Protein AF-A0A7V8NN15-F1 (afdb_monomer)

InterPro domains:
  IPR004106 Peptidase S9, N-terminal domain superfamily [SSF50993] (21-96)
  IPR023302 Peptidase S9A, N-terminal domain [PF02897] (28-95)
  IPR029058 Alpha/Beta hydrolase fold [G3DSA:3.40.50.1820] (15-112)
  IPR051167 Prolyl oligopeptidase and macrocyclase [PTHR42881] (19-96)

Foldseek 3Di:
DDDDDDDPDDPPPDPPPPPDDQDAQDAQFDADWDADPNDTDGDRRPVCVDCPDPRNVVNVVRRVVSVCVVVVPDPCNVVVVVVVVVVVPDDDDDDDDPDDPPDDDDDPPPPVPPPDDDPPDPDDDDDDDDDDPDDDD

Mean predicted aligned error: 17.01 Å

Nearest PDB structures (foldseek):
  3iun-assembly1_A  TM=9.506E-01  e=6.062E-05  Aeromonas caviae
  3ium-assembly1_A  TM=9.327E-01  e=6.062E-05  Aeromonas caviae
  3iuj-assembly1_A  TM=9.433E-01  e=1.052E-04  Aeromonas caviae
  3iul-assembly1_A  TM=9.441E-01  e=1.207E-04  Aeromonas caviae
  6jym-assembly1_A  TM=9.154E-01  e=1.293E-04  Haliotis discus hannai

Sequence (137 aa):
MRTAPLLALAALSGFVFAQTALVYPRPKRGLQVDDYHGRKIADPFRELEDPNTRATRAWIDAEVKLTEDWLARIPQRNAVRTRLTRLYDYERYPAGTLTNFSRGFPWEYTAAFSAASTTSSCVTAACKTRPCCTRQT

Structure (mmCIF, N/CA/C/O backbone):
data_AF-A0A7V8NN15-F1
#
_entry.id   AF-A0A7V8NN15-F1
#
loop_
_atom_site.group_PDB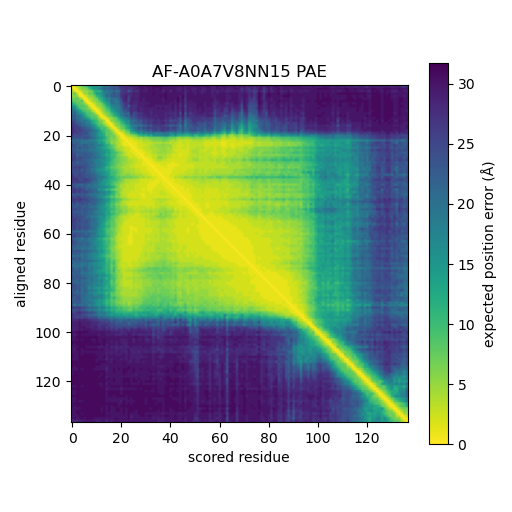
_atom_site.id
_atom_site.type_symbol
_atom_site.label_atom_id
_atom_site.label_alt_id
_atom_site.label_comp_id
_atom_site.label_asym_id
_atom_site.label_entity_id
_atom_site.label_seq_id
_atom_site.pdbx_PDB_ins_code
_atom_site.Cartn_x
_atom_site.Cartn_y
_atom_site.Cartn_z
_atom_site.occupancy
_atom_site.B_iso_or_equiv
_atom_site.auth_seq_id
_atom_site.auth_comp_id
_atom_site.auth_asym_id
_atom_site.auth_atom_id
_atom_site.pdbx_PDB_model_num
ATOM 1 N N . MET A 1 1 ? -35.997 -48.214 39.559 1.00 43.91 1 MET A N 1
ATOM 2 C CA . MET A 1 1 ? -35.564 -48.649 38.210 1.00 43.91 1 MET A CA 1
ATOM 3 C C . MET A 1 1 ? -35.476 -47.372 37.368 1.00 43.91 1 MET A C 1
ATOM 5 O O . MET A 1 1 ? -36.518 -46.794 37.120 1.00 43.91 1 MET A O 1
ATOM 9 N N . ARG A 1 2 ? -34.331 -46.657 37.324 1.00 60.78 2 ARG A N 1
ATOM 10 C CA . ARG A 1 2 ? -33.207 -46.782 36.348 1.00 60.78 2 ARG A CA 1
ATOM 11 C C . ARG A 1 2 ? -33.776 -46.832 34.914 1.00 60.78 2 ARG A C 1
ATOM 13 O O . ARG A 1 2 ? -34.435 -47.819 34.635 1.00 60.78 2 ARG A O 1
ATOM 20 N N . THR A 1 3 ? -33.684 -45.829 34.030 1.00 56.53 3 THR A N 1
ATOM 21 C CA . THR A 1 3 ? -32.508 -45.126 33.444 1.00 56.53 3 THR A CA 1
ATOM 22 C C . THR A 1 3 ? -32.987 -43.879 32.650 1.00 56.53 3 THR A C 1
ATOM 24 O O . THR A 1 3 ? -33.975 -43.984 31.937 1.00 56.53 3 THR A O 1
ATOM 27 N N . ALA A 1 4 ? -32.496 -42.659 32.908 1.00 56.78 4 ALA A N 1
ATOM 28 C CA . ALA A 1 4 ? -31.421 -41.907 32.214 1.00 56.78 4 ALA A CA 1
ATOM 29 C C . ALA A 1 4 ? -31.715 -41.420 30.756 1.00 56.78 4 ALA A C 1
ATOM 31 O O . ALA A 1 4 ? -32.024 -42.248 29.902 1.00 56.78 4 ALA A O 1
ATOM 32 N N . PRO A 1 5 ? -31.572 -40.103 30.457 1.00 65.75 5 PRO A N 1
ATOM 33 C CA . PRO A 1 5 ? -31.784 -39.493 29.138 1.00 65.75 5 PRO A CA 1
ATOM 34 C C . PRO A 1 5 ? -30.513 -39.571 28.274 1.00 65.75 5 PRO A C 1
ATOM 36 O O . PRO A 1 5 ? -29.418 -39.282 28.750 1.00 65.75 5 PRO A O 1
ATOM 39 N N . LEU A 1 6 ? -30.642 -39.931 26.996 1.00 54.62 6 LEU A N 1
ATOM 40 C CA . LEU A 1 6 ? -29.524 -39.994 26.048 1.00 54.62 6 LEU A CA 1
ATOM 41 C C . LEU A 1 6 ? -29.977 -39.525 24.667 1.00 54.62 6 LEU A C 1
ATOM 43 O O . LEU A 1 6 ? -30.747 -40.220 24.016 1.00 54.62 6 LEU A O 1
ATOM 47 N N . LEU A 1 7 ? -29.482 -38.355 24.249 1.00 57.28 7 LEU A N 1
ATOM 48 C CA . LEU A 1 7 ? -28.836 -38.086 22.950 1.00 57.28 7 LEU A CA 1
ATOM 49 C C . LEU A 1 7 ? -28.793 -36.572 22.694 1.00 57.28 7 LEU A C 1
ATOM 51 O O . LEU A 1 7 ? -29.502 -36.024 21.856 1.00 57.28 7 LEU A O 1
ATOM 55 N N . ALA A 1 8 ? -27.907 -35.892 23.424 1.00 58.09 8 ALA A N 1
ATOM 56 C CA . ALA A 1 8 ? -27.315 -34.652 22.945 1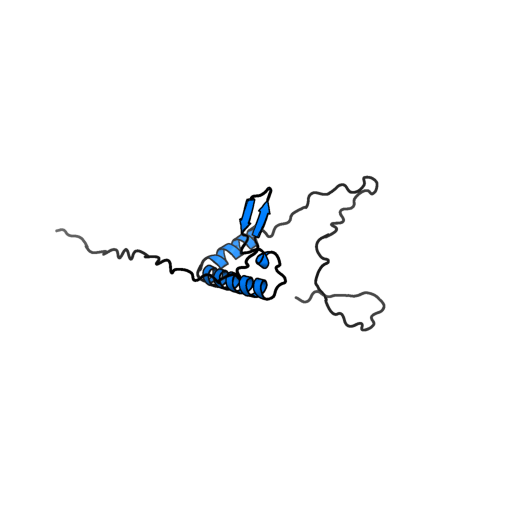.00 58.09 8 ALA A CA 1
ATOM 57 C C . ALA A 1 8 ? -26.268 -35.031 21.883 1.00 58.09 8 ALA A C 1
ATOM 59 O O . ALA A 1 8 ? -25.135 -35.377 22.219 1.00 58.09 8 ALA A O 1
ATOM 60 N N . LEU A 1 9 ? -26.662 -35.037 20.607 1.00 60.91 9 LEU A N 1
ATOM 61 C CA . LEU A 1 9 ? -25.725 -35.196 19.498 1.00 60.91 9 LEU A CA 1
ATOM 62 C C . LEU A 1 9 ? -25.125 -33.819 19.186 1.00 60.91 9 LEU A C 1
ATOM 64 O O . LEU A 1 9 ? -25.770 -32.952 18.599 1.00 60.91 9 LEU A O 1
ATOM 68 N N . ALA A 1 10 ? -23.897 -33.608 19.649 1.00 60.38 10 ALA A N 1
ATOM 69 C CA . ALA A 1 10 ? -23.101 -32.430 19.354 1.00 60.38 10 ALA A CA 1
ATOM 70 C C . ALA A 1 10 ? -22.810 -32.354 17.845 1.00 60.38 10 ALA A C 1
ATOM 72 O O . ALA A 1 10 ? -22.000 -33.116 17.320 1.00 60.38 10 ALA A O 1
ATOM 73 N N . ALA A 1 11 ? -23.444 -31.412 17.147 1.00 62.19 11 ALA A N 1
ATOM 74 C CA . ALA A 1 11 ? -23.024 -31.013 15.811 1.00 62.19 11 ALA A CA 1
ATOM 75 C C . ALA A 1 11 ? -21.786 -30.108 15.933 1.00 62.19 11 ALA A C 1
ATOM 77 O O . ALA A 1 11 ? -21.893 -28.882 15.946 1.00 62.19 11 ALA A O 1
ATOM 78 N N . LEU A 1 12 ? -20.595 -30.708 16.035 1.00 64.38 12 LEU A N 1
ATOM 79 C CA . LEU A 1 12 ? -19.354 -30.013 15.689 1.00 64.38 12 LEU A CA 1
ATOM 80 C C . LEU A 1 12 ? -19.306 -29.848 14.163 1.00 64.38 12 LEU A C 1
ATOM 82 O O . LEU A 1 12 ? -18.606 -30.576 13.463 1.00 64.38 12 LEU A O 1
ATOM 86 N N . SER A 1 13 ? -20.062 -28.882 13.639 1.00 64.94 13 SER A N 1
ATOM 87 C CA . SER A 1 13 ? -19.804 -28.336 12.307 1.00 64.94 13 SER A CA 1
ATOM 88 C C . SER A 1 13 ? -18.476 -27.590 12.360 1.00 64.94 13 SER A C 1
ATOM 90 O O . SER A 1 13 ? -18.407 -26.433 12.773 1.00 64.94 13 SER A O 1
ATOM 92 N N . GLY A 1 14 ? -17.401 -28.281 11.987 1.00 60.00 14 GLY A N 1
ATOM 93 C CA . GLY A 1 14 ? -16.102 -27.666 11.768 1.00 60.00 14 GLY A CA 1
ATOM 94 C C . GLY A 1 14 ? -16.223 -26.579 10.702 1.00 60.00 14 GLY A C 1
ATOM 95 O O . GLY A 1 14 ? -16.635 -26.847 9.575 1.00 60.00 14 GLY A O 1
ATOM 96 N N . PHE A 1 15 ? -15.866 -25.347 11.058 1.00 64.25 15 PHE A N 1
ATOM 97 C CA . PHE A 1 15 ? -15.658 -24.278 10.089 1.00 64.25 15 PHE A CA 1
ATOM 98 C C . PHE A 1 15 ? -14.456 -24.648 9.213 1.00 64.25 15 PHE A C 1
ATOM 100 O O . PHE A 1 15 ? -13.306 -24.404 9.573 1.00 64.25 15 PHE A O 1
ATOM 107 N N . VAL A 1 16 ? -14.714 -25.248 8.053 1.00 61.72 16 VAL A N 1
ATOM 108 C CA . VAL A 1 16 ? -13.716 -25.337 6.988 1.00 61.72 16 VAL A CA 1
ATOM 109 C C . VAL A 1 16 ? -13.629 -23.952 6.352 1.00 61.72 16 VAL A C 1
ATOM 111 O O . VAL A 1 16 ? -14.454 -23.581 5.520 1.00 61.72 16 VAL A O 1
ATOM 114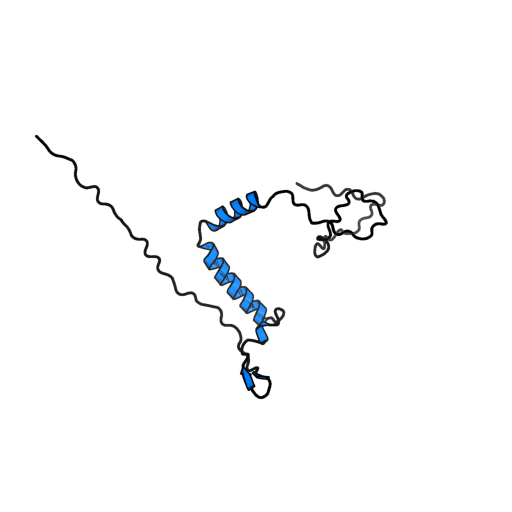 N N . PHE A 1 17 ? -12.639 -23.158 6.760 1.00 64.12 17 PHE A N 1
ATOM 115 C CA . PHE A 1 17 ? -12.277 -21.943 6.035 1.00 64.12 17 PHE A CA 1
ATOM 116 C C . PHE A 1 17 ? -11.572 -22.346 4.740 1.00 64.12 17 PHE A C 1
ATOM 118 O O . PHE A 1 17 ? -10.358 -22.538 4.707 1.00 64.12 17 PHE A O 1
ATOM 125 N N . ALA A 1 18 ? -12.336 -22.481 3.658 1.00 60.94 18 ALA A N 1
ATOM 126 C CA . ALA A 1 18 ? -11.760 -22.520 2.324 1.00 60.94 18 ALA A CA 1
ATOM 127 C C . ALA A 1 18 ? -11.102 -21.158 2.045 1.00 60.94 18 ALA A C 1
ATOM 129 O O . ALA A 1 18 ? -11.787 -20.150 1.864 1.00 60.94 18 ALA A O 1
ATOM 130 N N . GLN A 1 19 ? -9.768 -21.109 2.041 1.00 66.31 19 GLN A N 1
ATOM 131 C CA . GLN A 1 19 ? -9.043 -19.931 1.573 1.00 66.31 19 GLN A CA 1
ATOM 132 C C . GLN A 1 19 ? -9.176 -19.866 0.050 1.00 66.31 19 GLN A C 1
ATOM 134 O O . GLN A 1 19 ? -8.525 -20.605 -0.684 1.00 66.31 19 GLN A O 1
ATOM 139 N N . THR A 1 20 ? -10.063 -19.000 -0.435 1.00 72.12 20 THR A N 1
ATOM 140 C CA . THR A 1 20 ? -10.167 -18.692 -1.864 1.00 72.12 20 THR A CA 1
ATOM 141 C C . THR A 1 20 ? -8.860 -18.067 -2.344 1.00 72.12 20 THR A C 1
ATOM 143 O O . THR A 1 20 ? -8.414 -17.081 -1.754 1.00 72.12 20 THR A O 1
ATOM 146 N N . ALA A 1 21 ? -8.272 -18.605 -3.415 1.00 83.44 21 ALA A N 1
ATOM 147 C CA . ALA A 1 21 ? -7.087 -18.024 -4.038 1.00 83.44 21 ALA A CA 1
ATOM 148 C C . ALA A 1 21 ? -7.379 -16.583 -4.491 1.00 83.44 21 ALA A C 1
ATOM 150 O O . ALA A 1 21 ? -8.352 -16.334 -5.207 1.00 83.44 21 ALA A O 1
ATOM 151 N N . LEU A 1 22 ? -6.554 -15.633 -4.048 1.00 88.62 22 LEU A N 1
ATOM 152 C CA . LEU A 1 22 ? -6.672 -14.231 -4.441 1.00 88.62 22 LEU A CA 1
ATOM 153 C C . LEU A 1 22 ? -6.099 -14.035 -5.845 1.00 88.62 22 LEU A C 1
ATOM 155 O O . LEU A 1 22 ? -5.033 -14.555 -6.177 1.00 88.62 22 LEU A O 1
ATOM 159 N N . VAL A 1 23 ? -6.809 -13.264 -6.666 1.00 93.56 23 VAL A N 1
ATOM 160 C CA . VAL A 1 23 ? -6.332 -12.851 -7.988 1.00 93.56 23 VAL A CA 1
ATOM 161 C C . VAL A 1 23 ? -5.705 -11.472 -7.849 1.00 93.56 23 VAL A C 1
ATOM 163 O O . VAL A 1 23 ? -6.412 -10.485 -7.662 1.00 93.56 23 VAL A O 1
ATOM 166 N N . TYR A 1 24 ? -4.378 -11.418 -7.936 1.00 94.62 24 TYR A N 1
ATOM 167 C CA . TYR A 1 24 ? -3.633 -10.169 -7.819 1.00 94.62 24 TYR A CA 1
ATOM 168 C C . TYR A 1 24 ? -3.626 -9.380 -9.139 1.00 94.62 24 TYR A C 1
ATOM 170 O O . TYR A 1 24 ? -3.442 -9.977 -10.212 1.00 94.62 24 TYR A O 1
ATOM 178 N N . PRO A 1 25 ? -3.793 -8.047 -9.083 1.00 95.00 25 PRO A N 1
ATOM 179 C CA . PRO A 1 25 ? -3.538 -7.160 -10.209 1.00 95.00 25 PRO A CA 1
ATOM 180 C C . PRO A 1 25 ? -2.130 -7.366 -10.771 1.00 95.00 25 PRO A C 1
ATOM 182 O O . PRO A 1 25 ? -1.147 -7.472 -10.041 1.00 95.00 25 PRO A O 1
ATOM 185 N N . ARG A 1 26 ? -2.005 -7.427 -12.099 1.00 94.44 26 ARG A N 1
ATOM 186 C CA . ARG A 1 26 ? -0.697 -7.595 -12.742 1.00 94.44 26 ARG A CA 1
ATOM 187 C C . ARG A 1 26 ? -0.022 -6.229 -12.914 1.00 94.44 26 ARG A C 1
ATOM 189 O O . ARG A 1 26 ? -0.553 -5.416 -13.672 1.00 94.44 26 ARG A O 1
ATOM 196 N N . PRO A 1 27 ? 1.140 -5.975 -12.285 1.00 93.12 27 PRO A N 1
ATOM 197 C CA . PRO A 1 27 ? 1.891 -4.748 -12.521 1.00 93.12 27 PRO A CA 1
ATOM 198 C C .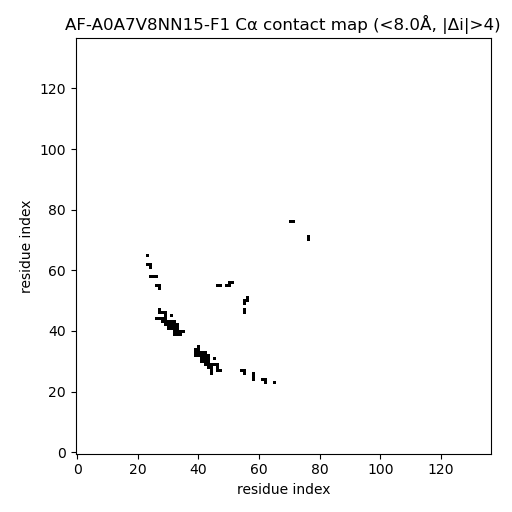 PRO A 1 27 ? 2.522 -4.741 -13.916 1.00 93.12 27 PRO A C 1
ATOM 200 O O . PRO A 1 27 ? 2.855 -5.791 -14.482 1.00 93.12 27 PRO A O 1
ATOM 203 N N . LYS A 1 28 ? 2.735 -3.539 -14.458 1.00 91.25 28 LYS A N 1
ATOM 204 C CA . LYS A 1 28 ? 3.522 -3.344 -15.680 1.00 91.25 28 LYS A CA 1
ATOM 205 C C . LYS A 1 28 ? 4.965 -3.787 -15.419 1.00 91.25 28 LYS A C 1
ATOM 207 O O . LYS A 1 28 ? 5.555 -3.399 -14.416 1.00 91.25 28 LYS A O 1
ATOM 212 N N . ARG A 1 29 ? 5.525 -4.586 -16.331 1.00 93.38 29 ARG A N 1
ATOM 213 C CA . ARG A 1 29 ? 6.934 -5.001 -16.304 1.00 93.38 29 ARG A CA 1
ATOM 214 C C . ARG A 1 29 ? 7.704 -4.307 -17.419 1.00 93.38 29 ARG A C 1
ATOM 216 O O . ARG A 1 29 ? 7.259 -4.326 -18.566 1.00 93.38 29 ARG A O 1
ATOM 223 N N . GLY A 1 30 ? 8.826 -3.693 -17.069 1.00 92.19 30 GLY A N 1
ATOM 224 C CA . GLY A 1 30 ? 9.800 -3.122 -17.992 1.00 92.19 30 GLY A CA 1
ATOM 225 C C . GLY A 1 30 ? 10.952 -4.082 -18.291 1.00 92.19 30 GLY A C 1
ATOM 226 O O . GLY A 1 30 ? 10.992 -5.213 -17.805 1.00 92.19 30 GLY A O 1
ATOM 227 N N . LEU A 1 31 ? 11.898 -3.602 -19.097 1.00 94.81 31 LEU A N 1
ATOM 228 C CA . LEU A 1 31 ? 13.120 -4.319 -19.478 1.00 94.81 31 LEU A CA 1
ATOM 229 C C . LEU A 1 31 ? 14.382 -3.669 -18.886 1.00 94.81 31 LEU A C 1
ATOM 231 O O . LEU A 1 31 ? 15.476 -3.916 -19.383 1.00 94.81 31 LEU A O 1
ATOM 235 N N . GLN A 1 32 ? 14.237 -2.809 -17.871 1.00 95.00 32 GLN A N 1
ATOM 236 C CA . GLN A 1 32 ? 15.362 -2.092 -17.276 1.00 95.00 32 GLN A CA 1
ATOM 237 C C . GLN A 1 32 ? 16.372 -3.086 -16.688 1.00 95.00 32 GLN A C 1
ATOM 239 O O . GLN A 1 32 ? 16.011 -3.997 -15.938 1.00 95.00 32 GLN A O 1
ATOM 244 N N . VAL A 1 33 ? 17.643 -2.904 -17.041 1.00 96.88 33 VAL A N 1
ATOM 245 C CA . VAL A 1 33 ? 18.766 -3.676 -16.509 1.00 96.88 33 VAL A CA 1
ATOM 246 C C . VAL A 1 33 ? 19.883 -2.705 -16.173 1.00 96.88 33 VAL A C 1
ATOM 248 O O . VAL A 1 33 ? 20.393 -2.016 -17.056 1.00 96.88 33 VAL A O 1
ATOM 251 N N . ASP A 1 34 ? 20.284 -2.700 -14.911 1.00 96.19 34 ASP A N 1
ATOM 252 C CA . ASP A 1 34 ? 21.366 -1.867 -14.406 1.00 96.19 34 ASP A CA 1
ATOM 253 C C . ASP A 1 34 ? 22.671 -2.670 -14.346 1.00 96.19 34 ASP A C 1
ATOM 255 O O . ASP A 1 34 ? 22.664 -3.898 -14.225 1.00 96.19 34 ASP A O 1
ATOM 259 N N . ASP A 1 35 ? 23.808 -1.987 -14.458 1.00 97.25 35 ASP A N 1
ATOM 260 C CA . ASP A 1 35 ? 25.137 -2.594 -14.367 1.00 97.25 35 ASP A CA 1
ATOM 261 C C . ASP A 1 35 ? 25.864 -2.071 -13.130 1.00 97.25 35 ASP A C 1
ATOM 263 O O . ASP A 1 35 ? 26.229 -0.897 -13.054 1.00 97.25 35 ASP A O 1
ATOM 267 N N . TYR A 1 36 ? 26.074 -2.954 -12.160 1.00 96.94 36 TYR A N 1
ATOM 268 C CA . TYR A 1 36 ? 26.790 -2.648 -10.933 1.00 96.94 36 TYR A CA 1
ATOM 269 C C . TYR A 1 36 ? 28.122 -3.387 -10.926 1.00 96.94 36 TYR A C 1
ATOM 271 O O . TYR A 1 36 ? 28.171 -4.597 -10.719 1.00 96.94 36 TYR A O 1
ATOM 279 N N . HIS A 1 37 ? 29.218 -2.656 -11.143 1.00 96.44 37 HIS A N 1
ATOM 280 C CA . HIS A 1 37 ? 30.582 -3.202 -11.117 1.00 96.44 37 HIS A CA 1
ATOM 281 C C . HIS A 1 37 ? 30.786 -4.413 -12.054 1.00 96.44 37 HIS A C 1
ATOM 283 O O . HIS A 1 37 ? 31.468 -5.374 -11.700 1.00 96.44 37 HIS A O 1
ATOM 289 N N . GLY A 1 38 ? 30.179 -4.387 -13.245 1.00 95.31 38 GLY A N 1
ATOM 290 C CA . GLY A 1 38 ? 30.235 -5.479 -14.221 1.00 95.31 38 GLY A CA 1
ATOM 291 C C . GLY A 1 38 ? 29.155 -6.549 -14.022 1.00 95.31 38 GLY A C 1
ATOM 292 O O . GLY A 1 38 ? 29.116 -7.530 -14.768 1.00 95.31 38 GLY A O 1
ATOM 293 N N . ARG A 1 39 ? 28.268 -6.395 -13.030 1.00 96.19 39 ARG A N 1
ATOM 294 C CA . ARG A 1 39 ? 27.123 -7.277 -12.779 1.00 96.19 39 ARG A CA 1
ATOM 295 C C . ARG A 1 39 ? 25.848 -6.650 -13.343 1.00 96.19 39 ARG A C 1
ATOM 297 O O . ARG A 1 39 ? 25.343 -5.675 -12.796 1.00 96.19 39 ARG A O 1
ATOM 304 N N . LYS A 1 40 ? 25.268 -7.279 -14.369 1.00 97.38 40 LYS A N 1
ATOM 305 C CA . LYS A 1 40 ? 23.924 -6.943 -14.868 1.00 97.38 40 LYS A CA 1
ATOM 306 C C . LYS A 1 40 ? 22.847 -7.405 -13.872 1.00 97.38 40 LYS A C 1
ATOM 308 O O . LYS A 1 40 ? 22.785 -8.594 -13.555 1.00 97.38 40 LYS A O 1
ATOM 313 N N . ILE A 1 41 ? 21.995 -6.493 -13.406 1.00 96.56 41 ILE A N 1
ATOM 314 C CA . ILE A 1 41 ? 20.847 -6.754 -12.524 1.00 96.56 41 ILE A CA 1
ATOM 315 C C . ILE A 1 41 ? 19.585 -6.230 -13.208 1.00 96.56 41 ILE A C 1
ATOM 317 O O . ILE A 1 41 ? 19.483 -5.044 -13.502 1.00 96.56 41 ILE A O 1
ATOM 321 N N . ALA A 1 42 ? 18.628 -7.117 -13.482 1.00 96.88 42 ALA A N 1
ATOM 322 C CA . ALA A 1 42 ? 17.346 -6.722 -14.053 1.00 96.88 42 ALA A CA 1
ATOM 323 C C . ALA A 1 42 ? 16.427 -6.152 -12.969 1.00 96.88 42 ALA A C 1
ATOM 325 O O . ALA A 1 42 ? 16.234 -6.788 -11.932 1.00 96.88 42 ALA A O 1
ATOM 326 N N . ASP A 1 43 ? 15.808 -5.013 -13.259 1.00 96.25 43 ASP A N 1
ATOM 327 C CA . ASP A 1 43 ? 14.768 -4.397 -12.440 1.00 96.25 43 ASP A CA 1
ATOM 328 C C . ASP A 1 43 ? 13.473 -4.240 -13.258 1.00 96.25 43 ASP A C 1
ATOM 330 O O . ASP A 1 43 ? 13.189 -3.182 -13.829 1.00 96.25 43 ASP A O 1
ATOM 334 N N . PRO A 1 44 ? 12.647 -5.300 -13.344 1.00 96.25 44 PRO A N 1
ATOM 335 C CA . PRO A 1 44 ? 11.426 -5.269 -14.139 1.00 96.25 44 PRO A CA 1
ATOM 336 C C . PRO A 1 44 ? 10.372 -4.285 -13.621 1.00 96.25 44 PRO A C 1
ATOM 338 O O . PRO A 1 44 ? 9.419 -4.008 -14.347 1.00 96.25 44 PRO A O 1
ATOM 341 N N . PHE A 1 45 ? 10.489 -3.795 -12.384 1.00 96.06 45 PHE A N 1
ATOM 342 C CA . PHE A 1 45 ? 9.462 -2.985 -11.726 1.00 96.06 45 PHE A CA 1
ATOM 343 C C . PHE A 1 45 ? 9.883 -1.535 -11.486 1.00 96.06 45 PHE A C 1
ATOM 345 O O . PHE A 1 45 ? 9.140 -0.814 -10.826 1.00 96.06 45 PHE A O 1
ATOM 352 N N . ARG A 1 46 ? 10.982 -1.078 -12.101 1.00 95.25 46 ARG A N 1
ATOM 353 C CA . ARG A 1 46 ? 11.437 0.324 -12.082 1.00 95.25 46 ARG A CA 1
ATOM 354 C C . ARG A 1 46 ? 10.317 1.342 -12.324 1.00 95.25 46 ARG A C 1
ATOM 356 O O . ARG A 1 46 ? 10.263 2.392 -11.701 1.00 95.25 46 ARG A O 1
ATOM 363 N N . GLU A 1 47 ? 9.381 1.015 -13.209 1.00 92.00 47 GLU A N 1
ATOM 364 C CA . GLU A 1 47 ? 8.232 1.866 -13.551 1.00 92.00 47 GLU A CA 1
ATOM 365 C C . GLU A 1 47 ? 7.291 2.146 -12.359 1.00 92.00 47 GLU A C 1
ATOM 367 O O . GLU A 1 47 ? 6.567 3.140 -12.373 1.00 92.00 47 GLU A O 1
ATOM 372 N N . LEU A 1 48 ? 7.276 1.283 -11.334 1.00 94.44 48 LEU A N 1
ATOM 373 C CA . LEU A 1 48 ? 6.469 1.468 -10.123 1.00 94.44 48 LEU A CA 1
ATOM 374 C C . LEU A 1 48 ? 7.088 2.4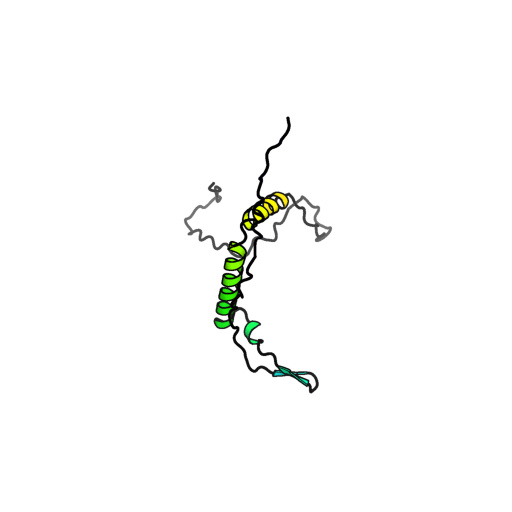73 -9.138 1.00 94.44 48 LEU A C 1
ATOM 376 O O . LEU A 1 48 ? 6.421 2.848 -8.177 1.00 94.44 48 LEU A O 1
ATOM 380 N N . GLU A 1 49 ? 8.322 2.932 -9.372 1.00 94.19 49 GLU A N 1
ATOM 381 C CA . GLU A 1 49 ? 8.975 3.947 -8.534 1.00 94.19 49 GLU A CA 1
ATOM 382 C C . GLU A 1 49 ? 8.370 5.346 -8.715 1.00 94.19 49 GLU A C 1
ATOM 384 O O . GLU A 1 49 ? 8.428 6.153 -7.789 1.00 94.19 49 GLU A O 1
ATOM 389 N N . ASP A 1 50 ? 7.754 5.635 -9.870 1.00 93.81 50 ASP A N 1
ATOM 390 C CA . ASP A 1 50 ? 7.012 6.881 -10.081 1.00 93.81 50 ASP A CA 1
ATOM 391 C C . ASP A 1 50 ? 5.505 6.682 -9.813 1.00 93.81 50 ASP A C 1
ATOM 393 O O . ASP A 1 50 ? 4.780 6.133 -10.659 1.00 93.81 50 ASP A O 1
ATOM 397 N N . PRO A 1 51 ? 4.983 7.175 -8.671 1.00 92.19 51 PRO A N 1
ATOM 398 C CA . PRO A 1 51 ? 3.567 7.064 -8.338 1.00 92.19 51 PRO A CA 1
ATOM 399 C C . PRO A 1 51 ? 2.678 7.967 -9.206 1.00 92.19 51 PRO A C 1
ATOM 401 O O . PRO A 1 51 ? 1.453 7.834 -9.192 1.00 92.19 51 PRO A O 1
ATOM 404 N N . ASN A 1 52 ? 3.252 8.902 -9.968 1.00 93.62 52 ASN A N 1
ATOM 405 C CA . ASN A 1 52 ? 2.483 9.859 -10.752 1.00 93.62 52 ASN A CA 1
ATOM 406 C C . ASN A 1 52 ? 2.111 9.340 -12.139 1.00 93.62 52 ASN A C 1
ATOM 408 O O . ASN A 1 52 ? 1.266 9.957 -12.792 1.00 93.62 52 ASN A O 1
ATOM 412 N N . THR A 1 53 ? 2.663 8.223 -12.607 1.00 94.31 53 THR A N 1
ATOM 413 C CA . THR A 1 53 ? 2.260 7.690 -13.911 1.00 94.31 53 THR A CA 1
ATOM 414 C C . THR A 1 53 ? 0.839 7.125 -13.856 1.00 94.31 53 THR A C 1
ATOM 416 O O . THR A 1 53 ? 0.401 6.535 -12.866 1.00 94.31 53 THR A O 1
ATOM 419 N N . ARG A 1 54 ? 0.091 7.260 -14.958 1.00 94.31 54 ARG A N 1
ATOM 420 C CA . ARG A 1 54 ? -1.274 6.712 -15.054 1.00 94.31 54 ARG A CA 1
ATOM 421 C C . ARG A 1 54 ? -1.307 5.194 -14.840 1.00 94.31 54 ARG A C 1
ATOM 423 O O . ARG A 1 54 ? -2.262 4.689 -14.262 1.00 94.31 54 ARG A O 1
ATOM 430 N N . ALA A 1 55 ? -0.286 4.480 -15.318 1.00 91.81 55 ALA A N 1
ATOM 431 C CA . ALA A 1 55 ? -0.202 3.027 -15.190 1.00 91.81 55 ALA A CA 1
ATOM 432 C C . ALA A 1 55 ? 0.024 2.597 -13.732 1.00 91.81 55 ALA A C 1
ATOM 434 O O . ALA A 1 55 ? -0.674 1.702 -13.260 1.00 91.81 55 ALA A O 1
ATOM 435 N N . THR A 1 56 ? 0.935 3.263 -13.013 1.00 94.81 56 THR A N 1
ATOM 436 C CA . THR A 1 56 ? 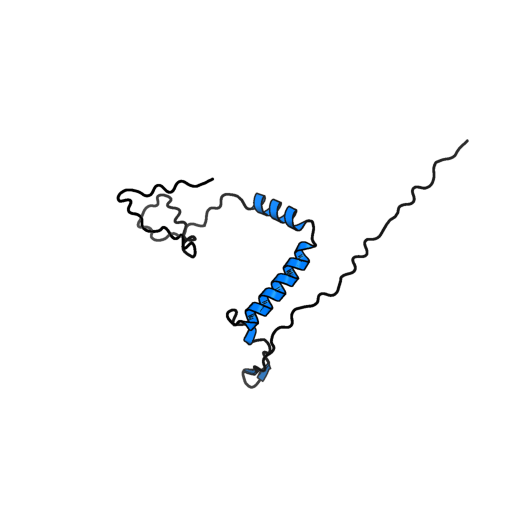1.214 2.971 -11.600 1.00 94.81 56 THR A CA 1
ATOM 437 C C . THR A 1 56 ? 0.002 3.276 -10.728 1.00 94.81 56 THR A C 1
ATOM 439 O O . THR A 1 56 ? -0.394 2.423 -9.940 1.00 94.81 56 THR A O 1
ATOM 442 N N . ARG A 1 57 ? -0.672 4.418 -10.932 1.00 96.06 57 ARG A N 1
ATOM 443 C 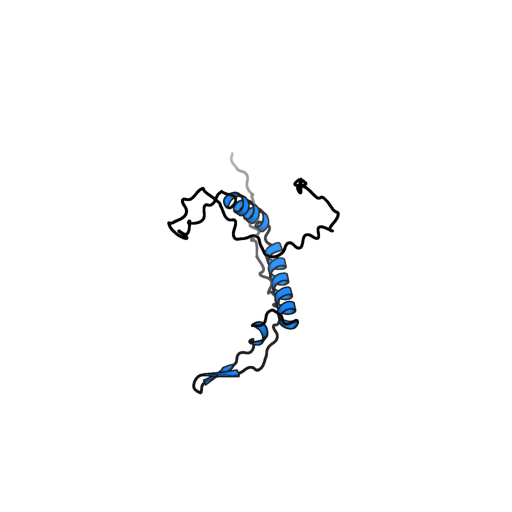CA . ARG A 1 57 ? -1.915 4.733 -10.203 1.00 96.06 57 ARG A CA 1
ATOM 444 C C . ARG A 1 57 ? -3.012 3.696 -10.432 1.00 96.06 57 ARG A C 1
ATOM 446 O O . ARG A 1 57 ? -3.590 3.214 -9.471 1.00 96.06 57 ARG A O 1
ATOM 453 N N . ALA A 1 58 ? -3.251 3.301 -11.684 1.00 95.81 58 ALA A N 1
ATOM 454 C CA . ALA A 1 58 ? -4.270 2.299 -11.996 1.00 95.81 58 ALA A CA 1
ATOM 455 C C . ALA A 1 58 ? -3.976 0.938 -11.339 1.00 95.81 58 ALA A C 1
ATOM 457 O O . ALA A 1 58 ? -4.898 0.240 -10.920 1.00 95.81 58 ALA A O 1
ATOM 458 N N . TRP A 1 59 ? -2.698 0.561 -11.236 1.00 96.44 59 TRP A N 1
ATOM 459 C CA . TRP A 1 59 ? -2.294 -0.642 -10.514 1.00 96.44 59 TRP A CA 1
ATOM 460 C C . TRP A 1 59 ? -2.478 -0.487 -8.995 1.00 96.44 59 TRP A C 1
ATOM 462 O O . TRP A 1 59 ? -3.063 -1.374 -8.378 1.00 96.44 59 TRP A O 1
ATOM 472 N N . ILE A 1 60 ? -2.082 0.651 -8.410 1.00 96.56 60 ILE A N 1
ATOM 473 C CA . ILE A 1 60 ? -2.302 0.959 -6.985 1.00 96.56 60 ILE A CA 1
ATOM 474 C C . ILE A 1 60 ? -3.793 0.886 -6.638 1.00 96.56 60 ILE A C 1
ATOM 476 O O . ILE A 1 60 ? -4.159 0.226 -5.669 1.00 96.56 60 ILE A O 1
ATOM 480 N N . ASP A 1 61 ? -4.660 1.504 -7.439 1.00 97.00 61 ASP A N 1
ATOM 481 C CA . ASP A 1 61 ? -6.107 1.499 -7.204 1.00 97.00 61 ASP A CA 1
ATOM 482 C C . ASP A 1 61 ? -6.679 0.073 -7.233 1.00 97.00 61 ASP A C 1
ATOM 484 O O . ASP A 1 61 ? -7.544 -0.277 -6.426 1.00 97.00 61 ASP A O 1
ATOM 488 N N . ALA A 1 62 ? -6.169 -0.782 -8.125 1.00 96.94 62 ALA A N 1
ATOM 489 C CA . ALA A 1 62 ? -6.565 -2.185 -8.194 1.00 96.94 62 ALA A CA 1
ATOM 490 C C . ALA A 1 62 ? -6.118 -2.981 -6.951 1.00 96.94 62 ALA A C 1
ATOM 492 O O . ALA A 1 62 ? -6.892 -3.794 -6.440 1.00 96.94 62 ALA A O 1
ATOM 493 N N . GLU A 1 63 ? -4.910 -2.734 -6.437 1.00 97.00 63 GLU A N 1
ATOM 494 C CA . GLU A 1 63 ? -4.395 -3.363 -5.208 1.00 97.00 63 GLU A CA 1
ATOM 495 C C . GLU A 1 63 ? -5.154 -2.887 -3.959 1.00 97.00 63 GLU A C 1
ATOM 497 O O . GLU A 1 63 ? -5.542 -3.695 -3.107 1.00 97.00 63 GLU A O 1
ATOM 502 N N . VAL A 1 64 ? -5.436 -1.581 -3.864 1.00 97.62 64 VAL A N 1
ATOM 503 C CA . VAL A 1 64 ? -6.254 -0.996 -2.789 1.00 97.62 64 VAL A CA 1
ATOM 504 C C . VAL A 1 64 ? -7.646 -1.609 -2.803 1.00 97.62 64 VAL A C 1
ATOM 506 O O . VAL A 1 64 ? -8.142 -2.019 -1.753 1.00 97.62 64 VAL A O 1
ATOM 509 N N . LYS A 1 65 ? -8.262 -1.742 -3.984 1.00 97.12 65 LYS A N 1
ATOM 510 C CA . LYS A 1 65 ? -9.579 -2.366 -4.112 1.00 97.12 65 LYS A CA 1
ATOM 511 C C . LYS A 1 65 ? -9.563 -3.817 -3.630 1.00 97.12 65 LYS A C 1
ATOM 513 O O . LYS A 1 65 ? -10.425 -4.191 -2.840 1.00 97.12 65 LYS A O 1
ATOM 518 N N . LEU A 1 66 ? -8.595 -4.623 -4.072 1.00 96.31 66 LEU A N 1
ATOM 519 C CA . LEU A 1 66 ? -8.459 -6.014 -3.630 1.00 96.31 66 LEU A CA 1
ATOM 520 C C . LEU A 1 66 ? -8.320 -6.100 -2.102 1.00 96.31 66 LEU A C 1
ATOM 522 O O . LEU A 1 66 ? -8.953 -6.939 -1.459 1.00 96.31 66 LEU A O 1
ATOM 526 N N . THR A 1 67 ? -7.509 -5.214 -1.527 1.00 96.00 67 THR A N 1
ATOM 527 C CA . THR A 1 67 ? -7.242 -5.173 -0.088 1.00 96.00 67 THR A CA 1
ATOM 528 C C . THR A 1 67 ? -8.480 -4.771 0.707 1.00 96.00 67 THR A C 1
ATOM 530 O O . THR A 1 67 ? -8.835 -5.453 1.668 1.00 96.00 67 THR A O 1
ATOM 533 N N . GLU A 1 68 ? -9.179 -3.706 0.311 1.00 96.44 68 GLU A N 1
ATOM 534 C CA . GLU A 1 68 ? -10.408 -3.280 0.986 1.00 96.44 68 GLU A CA 1
ATOM 535 C C . GLU A 1 68 ? -11.528 -4.315 0.828 1.00 96.44 68 GLU A C 1
ATOM 537 O O . GLU A 1 68 ? -12.200 -4.620 1.811 1.00 96.44 68 GLU A O 1
ATOM 542 N N . ASP A 1 69 ? -11.681 -4.934 -0.349 1.00 94.94 69 ASP A N 1
ATOM 543 C CA . ASP A 1 69 ? -12.645 -6.021 -0.569 1.00 94.94 69 ASP A CA 1
ATOM 544 C C . ASP A 1 69 ? -12.370 -7.219 0.357 1.00 94.94 69 ASP A C 1
ATOM 546 O O . ASP A 1 69 ? -13.302 -7.887 0.813 1.00 94.94 69 ASP A O 1
ATOM 550 N N . TRP A 1 70 ? -11.097 -7.518 0.631 1.00 94.56 70 TRP A N 1
ATOM 551 C CA . TRP A 1 70 ? -10.710 -8.582 1.553 1.00 94.56 70 TRP A CA 1
ATOM 552 C C . TRP A 1 70 ? -10.959 -8.182 3.012 1.00 94.56 70 TRP A C 1
ATOM 554 O O . TRP A 1 70 ? -11.596 -8.927 3.759 1.00 94.56 70 TRP A O 1
ATOM 564 N N . LEU A 1 71 ? -10.529 -6.982 3.411 1.00 94.81 71 LEU A N 1
ATOM 565 C CA . LEU A 1 71 ? -10.696 -6.463 4.771 1.00 94.81 71 LEU A CA 1
ATOM 566 C C . LEU A 1 71 ? -12.167 -6.238 5.143 1.00 94.81 71 LEU A C 1
ATOM 568 O O . LEU A 1 71 ? -12.533 -6.404 6.308 1.00 94.81 71 LEU A O 1
ATOM 572 N N . ALA A 1 72 ? -13.020 -5.894 4.178 1.00 94.25 72 ALA A N 1
ATOM 573 C CA . ALA A 1 72 ? -14.457 -5.723 4.375 1.00 94.25 72 ALA A CA 1
ATOM 574 C C . ALA A 1 72 ? -15.162 -7.025 4.786 1.00 94.25 72 ALA A C 1
ATOM 576 O O . ALA A 1 72 ? -16.209 -6.976 5.429 1.00 94.25 72 ALA A O 1
ATOM 577 N N . ARG A 1 73 ? -14.582 -8.193 4.475 1.00 93.81 73 ARG A N 1
ATOM 578 C CA . ARG A 1 73 ? -15.129 -9.500 4.876 1.00 93.81 73 ARG A CA 1
ATOM 579 C C . ARG A 1 73 ? -14.916 -9.808 6.355 1.00 93.81 73 ARG A C 1
ATOM 581 O O . ARG A 1 73 ? -15.497 -10.770 6.844 1.00 93.81 73 ARG A O 1
ATOM 588 N N . ILE A 1 74 ? -14.092 -9.032 7.065 1.00 95.12 74 ILE A N 1
ATOM 589 C CA . ILE A 1 74 ? -13.791 -9.248 8.483 1.00 95.12 74 ILE A CA 1
ATOM 590 C C . ILE A 1 74 ? -14.836 -8.509 9.335 1.00 95.12 74 ILE A C 1
ATOM 592 O O . ILE A 1 74 ? -14.758 -7.282 9.466 1.00 95.12 74 ILE A O 1
ATOM 596 N N . PRO A 1 75 ? -15.786 -9.213 9.980 1.00 93.88 75 PRO A N 1
ATOM 597 C CA . PRO A 1 75 ? -16.894 -8.557 10.676 1.00 93.88 75 PRO A CA 1
ATOM 598 C C . PRO A 1 75 ? -16.440 -7.740 11.896 1.00 93.88 75 PRO A C 1
ATOM 600 O O . PRO A 1 75 ? -17.079 -6.758 12.268 1.00 93.88 75 PRO A O 1
ATOM 603 N N . GLN A 1 76 ? -15.307 -8.089 12.510 1.00 95.88 76 GLN A N 1
ATOM 604 C CA . GLN A 1 76 ? -14.781 -7.409 13.696 1.00 95.88 76 GLN A CA 1
ATOM 605 C C . GLN A 1 76 ? -14.009 -6.115 13.385 1.00 95.88 76 GLN A C 1
ATOM 607 O O . GLN A 1 76 ? -13.682 -5.377 14.317 1.00 95.88 76 GLN A O 1
ATOM 612 N N . ARG A 1 77 ? -13.725 -5.797 12.110 1.00 95.88 77 ARG A N 1
ATOM 613 C CA . ARG A 1 77 ? -12.886 -4.640 11.729 1.00 95.88 77 ARG A CA 1
ATOM 614 C C . ARG A 1 77 ? -13.405 -3.325 12.320 1.00 95.88 77 ARG A C 1
ATOM 616 O O . ARG A 1 77 ? -12.624 -2.535 12.850 1.00 95.88 77 ARG A O 1
ATOM 623 N N . ASN A 1 78 ? -14.722 -3.117 12.292 1.00 96.06 78 ASN A N 1
ATOM 624 C CA . ASN A 1 78 ? -15.342 -1.903 12.827 1.00 96.06 78 ASN A CA 1
ATOM 625 C C . ASN A 1 78 ? -15.239 -1.814 14.356 1.00 96.06 78 ASN A C 1
ATOM 627 O O . ASN A 1 78 ? -14.918 -0.750 14.878 1.00 96.06 78 ASN A O 1
ATOM 631 N N . ALA A 1 79 ? -15.428 -2.925 15.075 1.00 97.06 79 ALA A N 1
ATOM 632 C CA . ALA A 1 79 ? -15.316 -2.947 16.534 1.00 97.06 79 ALA A CA 1
ATOM 633 C C . ALA A 1 79 ? -13.890 -2.607 17.002 1.00 97.06 79 ALA A C 1
ATOM 635 O O . ALA A 1 79 ? -13.705 -1.809 17.925 1.00 97.06 79 ALA A O 1
ATOM 636 N N . VAL A 1 80 ? -12.878 -3.161 16.323 1.00 97.38 80 VAL A N 1
ATOM 637 C CA . VAL A 1 80 ? -11.466 -2.847 16.586 1.00 97.38 80 VAL A CA 1
ATOM 638 C C . VAL A 1 80 ? -11.186 -1.369 16.324 1.00 97.38 80 VAL A C 1
ATOM 640 O O . VAL A 1 80 ? -10.610 -0.702 17.184 1.00 97.38 80 VAL A O 1
ATOM 643 N N . ARG A 1 81 ? -11.650 -0.829 15.187 1.00 97.31 81 ARG A N 1
ATOM 644 C CA . ARG A 1 81 ? -11.496 0.594 14.851 1.00 97.31 81 ARG A CA 1
ATOM 645 C C . ARG A 1 81 ? -12.081 1.490 15.943 1.00 97.31 81 ARG A C 1
ATOM 647 O O . ARG A 1 81 ? -11.374 2.353 16.448 1.00 97.31 81 ARG A O 1
ATOM 654 N N . THR A 1 82 ? -13.319 1.242 16.372 1.00 98.12 82 THR A N 1
ATOM 655 C CA . THR A 1 82 ? -13.970 2.017 17.442 1.00 98.12 82 THR A CA 1
ATOM 656 C C . THR A 1 82 ? -13.199 1.953 18.760 1.00 98.12 82 THR A C 1
ATOM 658 O O . THR A 1 82 ? -13.034 2.974 19.432 1.00 98.12 82 THR A O 1
ATOM 661 N N . ARG A 1 83 ? -12.701 0.771 19.147 1.00 97.94 83 ARG A N 1
ATOM 662 C CA . ARG A 1 83 ? -11.937 0.614 20.390 1.00 97.94 83 ARG A CA 1
ATOM 663 C C . ARG A 1 83 ? -10.618 1.379 20.342 1.00 97.94 83 ARG A C 1
ATOM 665 O O . ARG A 1 83 ? -10.300 2.065 21.311 1.00 97.94 83 ARG A O 1
ATOM 672 N N . LEU A 1 84 ? -9.885 1.277 19.235 1.00 98.12 84 LEU A N 1
ATOM 673 C CA . LEU A 1 84 ? -8.623 1.989 19.044 1.00 98.12 84 LEU A CA 1
ATOM 674 C C . LEU A 1 84 ? -8.832 3.502 19.039 1.00 98.12 84 LEU A C 1
ATOM 676 O O . LEU A 1 84 ? -8.089 4.199 19.721 1.00 98.12 84 LEU A O 1
ATOM 680 N N . THR A 1 85 ? -9.872 4.004 18.366 1.00 97.69 85 THR A N 1
ATOM 681 C CA . THR A 1 85 ? -10.208 5.435 18.386 1.00 97.69 85 THR A CA 1
ATOM 682 C C . THR A 1 85 ? -10.427 5.935 19.813 1.00 97.69 85 THR A C 1
ATOM 684 O O . THR A 1 85 ? -9.795 6.907 20.205 1.00 97.69 85 THR A O 1
ATOM 687 N N . ARG A 1 86 ? -11.227 5.231 20.629 1.00 97.44 86 ARG A N 1
ATOM 688 C CA . ARG A 1 86 ? -11.454 5.620 22.034 1.00 97.44 86 ARG A CA 1
ATOM 689 C C . ARG A 1 86 ? -10.166 5.625 22.862 1.00 97.44 86 ARG A C 1
ATOM 691 O O . ARG A 1 86 ? -10.017 6.453 23.746 1.00 97.44 86 ARG A O 1
ATOM 698 N N . LEU A 1 87 ? -9.274 4.663 22.632 1.00 97.75 87 LEU A N 1
ATOM 699 C CA . LEU A 1 87 ? -8.014 4.568 23.374 1.00 97.75 87 LEU A CA 1
ATOM 700 C C . LEU A 1 87 ? -6.987 5.613 22.933 1.00 97.75 87 LEU A C 1
ATOM 702 O O . LEU A 1 87 ? -6.109 5.964 23.713 1.00 97.75 87 LEU A O 1
ATOM 706 N N . TYR A 1 88 ? -7.061 6.064 21.683 1.00 96.38 88 TYR A N 1
ATOM 707 C CA . TYR A 1 88 ? -6.112 7.017 21.125 1.00 96.38 88 TYR A CA 1
ATOM 708 C C . TYR A 1 88 ? -6.511 8.475 21.375 1.00 96.38 88 TYR A C 1
ATOM 710 O O . TYR A 1 88 ? -5.633 9.335 21.356 1.00 96.38 88 TYR A O 1
ATOM 718 N N . ASP A 1 89 ? -7.794 8.743 21.618 1.00 95.94 89 ASP A N 1
ATOM 719 C CA . ASP A 1 89 ? -8.348 10.070 21.896 1.00 95.94 89 ASP A CA 1
ATOM 720 C C . ASP A 1 89 ? -8.046 10.521 23.335 1.00 95.94 89 ASP A C 1
ATOM 722 O O . ASP A 1 89 ? -8.880 10.446 24.236 1.00 95.94 89 ASP A O 1
ATOM 726 N N . TYR A 1 90 ? -6.794 10.917 23.566 1.00 95.25 90 TYR A N 1
ATOM 727 C CA . TYR A 1 90 ? -6.338 11.513 24.818 1.00 95.25 90 TYR A CA 1
ATOM 728 C C . TYR A 1 90 ? -5.311 12.618 24.558 1.00 95.25 90 TYR A C 1
ATOM 730 O O . TYR A 1 90 ? -4.613 12.616 23.537 1.00 95.25 90 TYR A O 1
ATOM 738 N N . GLU A 1 91 ? -5.204 13.555 25.501 1.00 93.25 91 GLU A N 1
ATOM 739 C CA . GLU A 1 91 ? -4.261 14.672 25.429 1.00 93.25 91 GLU A CA 1
ATOM 740 C C . GLU A 1 91 ? -2.809 14.186 25.375 1.00 93.25 91 GLU A C 1
ATOM 742 O O . GLU A 1 91 ? -2.353 13.396 26.204 1.00 93.25 91 GLU A O 1
ATOM 747 N N . ARG A 1 92 ? -2.057 14.692 24.397 1.00 90.00 92 ARG A N 1
ATOM 748 C CA . ARG A 1 92 ? -0.627 14.424 24.251 1.00 90.00 92 ARG A CA 1
ATOM 749 C C . ARG A 1 92 ? 0.131 15.730 24.145 1.00 90.00 92 ARG A C 1
ATOM 751 O O . ARG A 1 92 ? -0.210 16.589 23.338 1.00 90.00 92 ARG A O 1
ATOM 758 N N . TYR A 1 93 ? 1.204 15.822 24.914 1.00 87.56 93 TYR A N 1
ATOM 759 C CA . TYR A 1 93 ? 2.109 16.956 24.887 1.00 87.56 93 TYR A CA 1
ATOM 760 C C . TYR A 1 93 ? 3.345 16.585 24.060 1.00 87.56 93 TYR A C 1
ATOM 762 O O . TYR A 1 93 ? 4.015 15.603 24.394 1.00 87.56 93 TYR A O 1
ATOM 770 N N . PRO A 1 94 ? 3.643 17.299 22.958 1.00 81.31 94 PRO A N 1
ATOM 771 C CA . PRO A 1 94 ? 4.887 17.084 22.234 1.00 81.31 94 PRO A CA 1
ATOM 772 C C . PRO A 1 94 ? 6.069 17.482 23.121 1.00 81.31 94 PRO A C 1
ATOM 774 O O . PRO A 1 94 ? 5.958 18.368 23.970 1.00 81.31 94 PRO A O 1
ATOM 777 N N . ALA A 1 95 ? 7.222 16.848 22.910 1.00 81.12 95 ALA A N 1
ATOM 778 C CA . ALA A 1 95 ? 8.451 17.308 23.538 1.00 81.12 95 ALA A CA 1
ATOM 779 C C . ALA A 1 95 ? 8.751 18.734 23.050 1.00 81.12 95 ALA A C 1
ATOM 781 O O . ALA A 1 95 ? 8.890 18.973 21.848 1.00 81.12 95 ALA A O 1
ATOM 782 N N . GLY A 1 96 ? 8.821 19.689 23.979 1.00 76.12 96 GLY A N 1
ATOM 783 C CA . GLY A 1 96 ? 9.193 21.060 23.654 1.00 76.12 96 GLY A CA 1
ATOM 784 C C . GLY A 1 96 ? 10.612 21.097 23.090 1.00 76.12 96 GLY A C 1
ATOM 785 O O . GLY A 1 96 ? 11.544 20.600 23.718 1.00 76.12 96 GLY A O 1
ATOM 786 N N . THR A 1 97 ? 10.789 21.688 21.908 1.00 70.31 97 THR A N 1
ATOM 787 C CA . THR A 1 97 ? 12.126 22.045 21.420 1.00 70.31 97 THR A CA 1
ATOM 788 C C . THR A 1 97 ? 12.489 23.398 22.012 1.00 70.31 97 THR A C 1
ATOM 790 O O . THR A 1 97 ? 11.747 24.366 21.850 1.00 70.31 97 THR A O 1
ATOM 793 N N . LEU A 1 98 ? 13.632 23.484 22.692 1.00 63.94 98 LEU A N 1
ATOM 794 C CA . LEU A 1 98 ? 14.173 24.759 23.154 1.00 63.94 98 LEU A CA 1
ATOM 795 C C . LEU A 1 98 ? 14.684 25.558 21.947 1.00 63.94 98 LEU A C 1
ATOM 797 O O . LEU A 1 98 ? 15.869 25.530 21.624 1.00 63.94 98 LEU A O 1
ATOM 801 N N . THR A 1 99 ? 13.805 26.277 21.254 1.00 63.50 99 THR A N 1
ATOM 802 C CA . THR A 1 99 ? 14.238 27.295 20.296 1.00 63.50 99 THR A CA 1
ATOM 803 C C . THR A 1 99 ? 14.505 28.596 21.047 1.00 63.50 99 THR A C 1
ATOM 805 O O . THR A 1 99 ? 13.576 29.303 21.415 1.00 63.50 99 THR A O 1
ATOM 808 N N . ASN A 1 100 ? 15.791 28.902 21.231 1.00 54.59 100 ASN A N 1
ATOM 809 C CA . ASN A 1 100 ? 16.346 30.187 21.666 1.00 54.59 100 ASN A CA 1
ATOM 810 C C . ASN A 1 100 ? 15.955 30.658 23.090 1.00 54.59 100 ASN A C 1
ATOM 812 O O . ASN A 1 100 ? 14.873 31.178 23.340 1.00 54.59 100 ASN A O 1
ATOM 816 N N . PHE A 1 101 ? 16.913 30.556 24.018 1.00 56.81 101 PHE A N 1
ATOM 817 C CA . PHE A 1 101 ? 16.815 30.871 25.457 1.00 56.81 101 PHE A CA 1
ATOM 818 C C . PHE A 1 101 ? 16.519 32.355 25.790 1.00 56.81 101 PHE A C 1
ATOM 820 O O . PHE A 1 101 ? 16.474 32.741 26.953 1.00 56.81 101 PHE A O 1
ATOM 827 N N . SER A 1 102 ? 16.330 33.213 24.785 1.00 57.41 102 SER A N 1
ATOM 828 C CA . SER A 1 102 ? 16.188 34.669 24.933 1.00 57.41 102 SER A CA 1
ATOM 829 C C . SER A 1 102 ? 14.743 35.180 24.912 1.00 57.41 102 SER A C 1
ATOM 831 O O . SER A 1 102 ? 14.519 36.374 25.103 1.00 57.41 102 SER A O 1
ATOM 833 N N . ARG A 1 103 ? 13.741 34.312 24.724 1.00 57.97 103 ARG A N 1
ATOM 834 C CA . ARG A 1 103 ? 12.327 34.677 24.894 1.00 57.97 103 ARG A CA 1
ATOM 835 C C . ARG A 1 103 ? 11.689 33.740 25.908 1.00 57.97 103 ARG A C 1
ATOM 837 O O . ARG A 1 103 ? 11.434 32.580 25.607 1.00 57.97 103 ARG A O 1
ATOM 844 N N . GLY A 1 104 ? 11.480 34.249 27.122 1.00 47.34 104 GLY A N 1
ATOM 845 C CA . GLY A 1 104 ? 10.736 33.554 28.167 1.00 47.34 104 GLY A CA 1
ATOM 846 C C . GLY A 1 104 ? 9.393 33.065 27.626 1.00 47.34 104 GLY A C 1
ATOM 847 O O . GLY A 1 104 ? 8.671 33.818 26.979 1.00 47.34 104 GLY A O 1
ATOM 848 N N . PHE A 1 105 ? 9.104 31.786 27.845 1.00 49.94 105 PHE A N 1
ATOM 849 C CA . PHE A 1 105 ? 7.899 31.120 27.369 1.00 49.94 105 PHE A CA 1
ATOM 850 C C . PHE A 1 105 ? 6.644 31.656 28.073 1.00 49.94 105 PHE A C 1
ATOM 852 O O . PHE A 1 105 ? 6.594 31.648 29.304 1.00 49.94 105 PHE A O 1
ATOM 859 N N . PRO A 1 106 ? 5.566 31.927 27.322 1.00 48.19 106 PRO A N 1
ATOM 860 C CA . PRO A 1 106 ? 4.232 31.637 27.810 1.00 48.19 106 PRO A CA 1
ATOM 861 C C . PRO A 1 106 ? 3.557 30.695 26.810 1.00 48.19 106 PRO A C 1
ATOM 863 O O . PRO A 1 106 ? 3.018 31.160 25.823 1.00 48.19 106 PRO A O 1
ATOM 866 N N . TRP A 1 107 ? 3.671 29.379 27.030 1.00 55.84 107 TRP A N 1
ATOM 867 C CA . TRP A 1 107 ? 2.812 28.294 26.503 1.00 55.84 107 TRP A CA 1
ATOM 868 C C . TRP A 1 107 ? 2.088 28.482 25.145 1.00 55.84 107 TRP A C 1
ATOM 870 O O . TRP A 1 107 ? 0.990 27.972 24.963 1.00 55.84 107 TRP A O 1
ATOM 880 N N . GLU A 1 108 ? 2.678 29.119 24.137 1.00 46.91 108 GLU A N 1
ATOM 881 C CA . GLU A 1 108 ? 2.101 29.109 22.794 1.00 46.91 108 GLU A CA 1
ATOM 882 C C . GLU A 1 108 ? 2.355 27.732 22.169 1.00 46.91 108 GLU A C 1
ATOM 884 O O . GLU A 1 108 ? 3.435 27.443 21.649 1.00 46.91 108 GLU A O 1
ATOM 889 N N . TYR A 1 109 ? 1.340 26.863 22.222 1.00 53.03 109 TYR A N 1
ATOM 890 C CA . TYR A 1 109 ? 1.242 25.707 21.336 1.00 53.03 109 TYR A CA 1
ATOM 891 C C . TYR A 1 109 ? 1.126 26.238 19.909 1.00 53.03 109 TYR A C 1
ATOM 893 O O . TYR A 1 109 ? 0.026 26.424 19.388 1.00 53.03 109 TYR A O 1
ATOM 901 N N . THR A 1 110 ? 2.254 26.501 19.252 1.00 50.00 110 THR A N 1
ATOM 902 C CA . THR A 1 110 ? 2.232 26.617 17.800 1.00 50.00 110 THR A CA 1
ATOM 903 C C . THR A 1 110 ? 1.870 25.235 17.274 1.00 50.00 110 THR A C 1
ATOM 905 O O . THR A 1 110 ? 2.667 24.299 17.270 1.00 50.00 110 THR A O 1
ATOM 908 N N . ALA A 1 111 ? 0.603 25.089 16.890 1.00 48.75 111 ALA A N 1
ATOM 909 C CA . ALA A 1 111 ? 0.108 23.988 16.088 1.00 48.75 111 ALA A CA 1
ATOM 910 C C . ALA A 1 111 ? 0.798 24.043 14.716 1.00 48.75 111 ALA A C 1
ATOM 912 O O . ALA A 1 111 ? 0.213 24.433 13.709 1.00 48.75 111 ALA A O 1
ATOM 913 N N . ALA A 1 112 ? 2.076 23.677 14.670 1.00 45.03 112 ALA A N 1
ATOM 914 C CA . ALA A 1 112 ? 2.847 23.540 13.449 1.00 45.03 112 ALA A CA 1
ATOM 915 C C . ALA A 1 112 ? 2.518 22.193 12.783 1.00 45.03 112 ALA A C 1
ATOM 917 O O . ALA A 1 112 ? 3.394 21.360 12.593 1.00 45.03 112 ALA A O 1
ATOM 918 N N . PHE A 1 113 ? 1.234 21.956 12.479 1.00 41.78 113 PHE A N 1
ATOM 919 C CA . PHE A 1 113 ? 0.789 20.909 11.550 1.00 41.78 113 PHE A CA 1
ATOM 920 C C . PHE A 1 113 ? -0.651 21.155 11.055 1.00 41.78 113 PHE A C 1
ATOM 922 O O . PHE A 1 113 ? -1.522 20.302 11.167 1.00 41.78 113 PHE A O 1
ATOM 929 N N . SER A 1 114 ? -0.949 22.347 10.530 1.00 41.41 114 SER A N 1
ATOM 930 C CA . SER A 1 114 ? -2.193 22.572 9.768 1.00 41.41 114 SER A CA 1
ATOM 931 C C . SER A 1 114 ? -2.050 23.721 8.768 1.00 41.41 114 SER A C 1
ATOM 933 O O . SER A 1 114 ? -2.770 24.717 8.827 1.00 41.41 114 SER A O 1
ATOM 935 N N . ALA A 1 115 ? -1.116 23.591 7.830 1.00 39.78 115 ALA A N 1
ATOM 936 C CA . ALA A 1 115 ? -1.041 24.488 6.680 1.00 39.78 115 ALA A CA 1
ATOM 937 C C . ALA A 1 115 ? -0.650 23.725 5.407 1.00 39.78 115 ALA A C 1
ATOM 939 O O . ALA A 1 115 ? 0.352 24.025 4.771 1.00 39.78 115 ALA A O 1
ATOM 940 N N . ALA A 1 116 ? -1.448 22.727 5.031 1.00 39.81 116 ALA A N 1
ATOM 941 C CA . ALA A 1 116 ? -1.526 22.283 3.644 1.00 39.81 116 ALA A CA 1
ATOM 942 C C . ALA A 1 116 ? -2.902 21.651 3.390 1.00 39.81 116 ALA A C 1
ATOM 944 O O . ALA A 1 116 ? -3.244 20.638 3.989 1.00 39.81 116 ALA A O 1
ATOM 945 N N . SER A 1 117 ? -3.661 22.250 2.470 1.00 43.41 117 SER A N 1
ATOM 946 C CA . SER A 1 117 ? -4.900 21.741 1.855 1.00 43.41 117 SER A CA 1
ATOM 947 C C . SER A 1 117 ? -6.235 21.881 2.611 1.00 43.41 117 SER A C 1
ATOM 949 O O . SER A 1 117 ? -6.995 20.931 2.735 1.00 43.41 117 SER A O 1
ATOM 951 N N . THR A 1 118 ? -6.621 23.114 2.952 1.00 41.28 118 THR A N 1
ATOM 952 C CA . THR A 1 118 ? -8.045 23.484 2.841 1.00 41.28 118 THR A CA 1
ATOM 953 C C . THR A 1 118 ? -8.148 24.783 2.063 1.00 41.28 118 THR A C 1
ATOM 955 O O . THR A 1 118 ? -8.084 25.876 2.622 1.00 41.28 118 THR A O 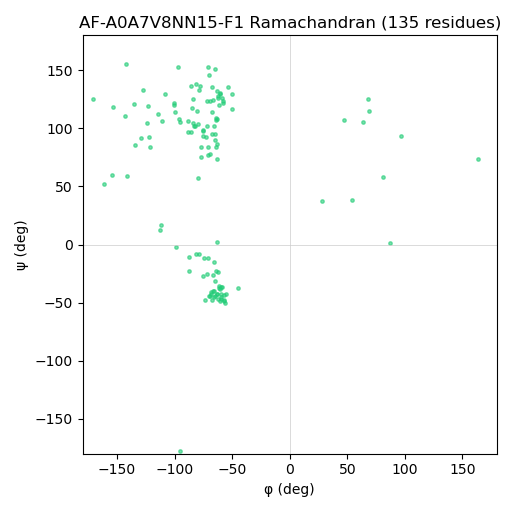1
ATOM 958 N N . THR A 1 119 ? -8.295 24.673 0.745 1.00 43.44 119 THR A N 1
ATOM 959 C CA . THR A 1 119 ? -8.778 25.764 -0.103 1.00 43.44 119 THR A CA 1
ATOM 960 C C . THR A 1 119 ? -10.255 25.974 0.235 1.00 43.44 119 THR A C 1
ATOM 962 O O . THR A 1 119 ? -11.143 25.484 -0.451 1.00 43.44 119 THR A O 1
ATOM 965 N N . SER A 1 120 ? -10.535 26.638 1.356 1.00 48.19 120 SER A N 1
ATOM 966 C CA . SER A 1 120 ? -11.876 27.147 1.625 1.00 48.19 120 SER A CA 1
ATOM 967 C C . SER A 1 120 ? -12.024 28.441 0.837 1.00 48.19 120 SER A C 1
ATOM 969 O O . SER A 1 120 ? -11.430 29.466 1.180 1.00 48.19 120 SER A O 1
ATOM 971 N N . SER A 1 121 ? -12.745 28.375 -0.279 1.00 43.00 121 SER A N 1
ATOM 972 C CA . SER A 1 121 ? -13.132 29.543 -1.064 1.00 43.00 121 SER A CA 1
ATOM 973 C C . SER A 1 121 ? -14.073 30.426 -0.245 1.00 43.00 121 SER A C 1
ATOM 975 O O . SER A 1 121 ? -15.290 30.287 -0.316 1.00 43.00 121 SER A O 1
ATOM 977 N N . CYS A 1 122 ? -13.521 31.375 0.508 1.00 40.34 122 CYS A N 1
ATOM 978 C CA . CYS A 1 122 ? -14.280 32.536 0.955 1.00 40.34 122 CYS A CA 1
ATOM 979 C C . CYS A 1 122 ? -14.279 33.559 -0.182 1.00 40.34 122 CYS A C 1
ATOM 981 O O . CYS A 1 122 ? -13.282 34.237 -0.428 1.00 40.34 122 CYS A O 1
ATOM 983 N N . VAL A 1 123 ? -15.398 33.636 -0.903 1.00 42.00 123 VAL A N 1
ATOM 984 C CA . VAL A 1 123 ? -15.678 34.717 -1.851 1.00 42.00 123 VAL A CA 1
ATOM 985 C C . VAL A 1 123 ? -15.620 36.038 -1.089 1.00 42.00 123 VAL A C 1
ATOM 987 O O . VAL A 1 123 ? -16.301 36.221 -0.081 1.00 42.00 123 VAL A O 1
ATOM 990 N N . THR A 1 124 ? -14.769 36.943 -1.563 1.00 41.53 124 THR A N 1
ATOM 991 C CA . THR A 1 124 ? -14.522 38.271 -1.004 1.00 41.53 124 THR A CA 1
ATOM 992 C C . THR A 1 124 ? -15.781 39.136 -1.088 1.00 41.53 124 THR A C 1
ATOM 994 O O . THR A 1 124 ? -15.945 39.925 -2.013 1.00 41.53 124 THR A O 1
ATOM 997 N N . ALA A 1 125 ? -16.679 39.011 -0.115 1.00 36.44 125 ALA A N 1
ATOM 998 C CA . ALA A 1 125 ? -17.680 40.027 0.173 1.00 36.44 125 ALA A CA 1
ATOM 999 C C . ALA A 1 125 ? -17.195 40.838 1.379 1.00 36.44 125 ALA A C 1
ATOM 1001 O O . ALA A 1 125 ? -16.880 40.301 2.440 1.00 36.44 125 ALA A O 1
ATOM 1002 N N . ALA A 1 126 ? -17.057 42.141 1.160 1.00 47.44 126 ALA A N 1
ATOM 1003 C CA . ALA A 1 126 ? -16.492 43.113 2.076 1.00 47.44 126 ALA A CA 1
ATOM 1004 C C . ALA A 1 126 ? -17.091 43.032 3.492 1.00 47.44 126 ALA A C 1
ATOM 1006 O O . ALA A 1 126 ? -18.250 43.368 3.701 1.00 47.44 126 ALA A O 1
ATOM 1007 N N . CYS A 1 127 ? -16.264 42.694 4.482 1.00 35.25 127 CYS A N 1
ATOM 1008 C CA . CYS A 1 127 ? -16.555 42.982 5.882 1.00 35.25 127 CYS A CA 1
ATOM 1009 C C . CYS A 1 127 ? -15.293 43.550 6.536 1.00 35.25 127 CYS A C 1
ATOM 1011 O O . CYS A 1 127 ? -14.437 42.851 7.080 1.00 35.25 127 CYS A O 1
ATOM 1013 N N . LYS A 1 128 ? -15.140 44.868 6.387 1.00 47.16 128 LYS A N 1
ATOM 1014 C CA . LYS A 1 128 ? -14.139 45.678 7.078 1.00 47.16 128 LYS A CA 1
ATOM 1015 C C . LYS A 1 128 ? -14.539 45.658 8.558 1.00 47.16 128 LYS A C 1
ATOM 1017 O O . LYS A 1 128 ? -15.581 46.199 8.898 1.00 47.16 128 LYS A O 1
ATOM 1022 N N . THR A 1 129 ? -13.706 45.042 9.396 1.00 48.16 129 THR A N 1
ATOM 1023 C CA . THR A 1 129 ? -13.830 44.819 10.857 1.00 48.16 129 THR A CA 1
ATOM 1024 C C . THR A 1 129 ? -14.391 43.447 11.294 1.00 48.16 129 THR A C 1
ATOM 1026 O O . THR A 1 129 ? -15.582 43.255 11.479 1.00 48.16 129 THR A O 1
ATOM 1029 N N . ARG A 1 130 ? -13.433 42.531 11.540 1.00 46.62 130 ARG A N 1
ATOM 1030 C CA . ARG A 1 130 ? -13.487 41.248 12.285 1.00 46.62 130 ARG A CA 1
ATOM 1031 C C . ARG A 1 130 ? -14.302 40.089 11.661 1.00 46.62 130 ARG A C 1
ATOM 1033 O O . ARG A 1 130 ? -15.524 40.161 11.622 1.00 46.62 130 ARG A O 1
ATOM 1040 N N . PRO A 1 131 ? -13.662 38.966 11.266 1.00 43.69 131 PRO A N 1
ATOM 1041 C CA . PRO A 1 131 ? -14.386 37.762 10.871 1.00 43.69 131 PRO A CA 1
ATOM 1042 C C . PRO A 1 131 ? -14.838 36.972 12.105 1.00 43.69 131 PRO A C 1
ATOM 1044 O O . PRO A 1 131 ? -14.027 36.433 12.857 1.00 43.69 131 PRO A O 1
ATOM 1047 N N . CYS A 1 132 ? -16.152 36.890 12.289 1.00 39.44 132 CYS A N 1
ATOM 1048 C CA . CYS A 1 132 ? -16.781 35.898 13.146 1.00 39.44 132 CYS A CA 1
ATOM 1049 C C . CYS A 1 132 ? -17.047 34.655 12.280 1.00 39.44 132 CYS A C 1
ATOM 1051 O O . CYS A 1 132 ? -18.021 34.621 11.534 1.00 39.44 132 CYS A O 1
ATOM 1053 N N . CYS A 1 133 ? -16.162 33.656 12.324 1.00 41.44 133 CYS A N 1
ATOM 1054 C CA . CYS A 1 133 ? -16.494 32.317 11.834 1.00 41.44 133 CYS A CA 1
ATOM 1055 C C . CYS A 1 133 ? -17.173 31.565 12.979 1.00 41.44 133 CYS A C 1
ATOM 1057 O O . CYS A 1 133 ? -16.505 31.031 13.864 1.00 41.44 133 CYS A O 1
ATOM 1059 N N . THR A 1 134 ? -18.503 31.545 12.991 1.00 46.62 134 THR A N 1
ATOM 1060 C CA . THR A 1 134 ? -19.256 30.640 13.859 1.00 46.62 134 THR A CA 1
ATOM 1061 C C . THR A 1 134 ? -19.070 29.208 13.358 1.00 46.62 134 THR A C 1
ATOM 1063 O O . THR A 1 134 ? -19.312 28.890 12.195 1.00 46.62 134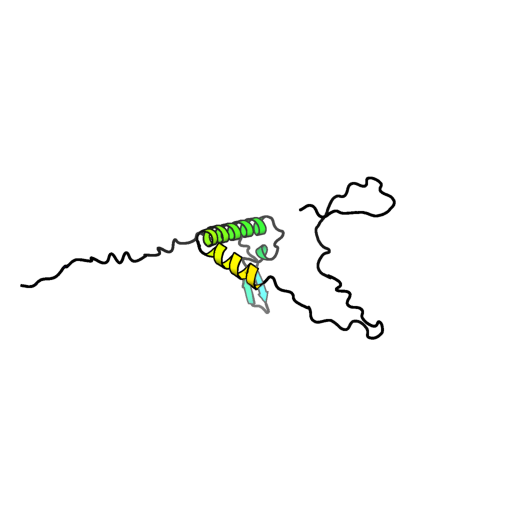 THR A O 1
ATOM 1066 N N . ARG A 1 135 ? -18.588 28.334 14.246 1.00 40.84 135 ARG A N 1
ATOM 1067 C CA . ARG A 1 135 ? -18.482 26.889 14.024 1.00 40.84 135 ARG A CA 1
ATOM 1068 C C . ARG A 1 135 ? -19.902 26.333 13.862 1.00 40.84 135 ARG A C 1
ATOM 1070 O O . ARG A 1 135 ? -20.651 26.318 14.833 1.00 40.84 135 ARG A O 1
ATOM 1077 N N . GLN A 1 136 ? -20.279 25.924 12.652 1.00 39.12 136 GLN A N 1
ATOM 1078 C CA . GLN A 1 136 ? -21.515 25.170 12.436 1.00 39.12 136 GLN A CA 1
ATOM 1079 C C . GLN A 1 136 ? -21.359 23.795 13.102 1.00 39.12 136 GLN A C 1
ATOM 1081 O O . GLN A 1 136 ? -20.365 23.106 12.864 1.00 39.12 136 GLN A O 1
ATOM 1086 N N . THR A 1 137 ? -22.291 23.470 13.998 1.00 46.09 137 THR A N 1
ATOM 1087 C CA . THR A 1 137 ? -22.544 22.113 14.502 1.00 46.09 137 THR A CA 1
ATOM 1088 C C . THR A 1 137 ? -23.096 21.227 13.404 1.00 46.09 137 THR A C 1
ATOM 1090 O O . THR A 1 137 ? -23.930 21.758 12.634 1.00 46.09 137 THR A O 1
#

Solvent-accessible surface area (backbone atoms only — not comparable to full-atom values): 9813 Å² total; per-residue (Å²): 135,90,82,86,90,86,82,88,78,80,80,80,76,74,84,78,79,78,80,75,84,80,85,75,76,81,73,80,72,57,85,46,64,48,73,59,94,88,42,81,44,76,41,40,52,62,69,62,75,45,68,82,41,74,67,36,41,55,45,50,53,47,48,51,49,55,50,50,62,55,54,67,69,45,83,59,53,62,60,51,52,55,52,50,51,63,72,63,72,63,94,77,81,77,85,82,76,90,77,61,97,86,61,85,83,75,88,74,78,74,76,87,82,80,88,80,88,76,89,72,86,74,77,91,70,92,69,91,80,76,89,82,81,79,82,82,128

Radius of gyration: 29.93 Å; Cα contacts (8 Å, |Δi|>4): 49; chains: 1; bounding box: 66×94×58 Å

pLDDT: mean 75.39, std 22.4, range [35.25, 98.12]

Organism: NCBI:txid2741543

Secondary structure (DSSP, 8-state):
-------------------PPP-PPPPP----EEEETTEEEE-TTGGGG-TTSHHHHHHHHHHHHHHHHHHTT-TTHHHHHHHHHHHH-S--PPPPP---TTS---------S--SS-----------S--------